Protein AF-A0A8I0L9S4-F1 (afdb_monomer_lite)

Structure (mmCIF, N/CA/C/O backbone):
data_AF-A0A8I0L9S4-F1
#
_entry.id   AF-A0A8I0L9S4-F1
#
loop_
_atom_site.group_PDB
_atom_site.id
_atom_site.type_symbol
_atom_site.label_atom_id
_atom_site.label_alt_id
_atom_site.label_comp_id
_atom_site.label_asym_id
_atom_site.label_entity_id
_atom_site.label_seq_id
_atom_site.pdbx_PDB_ins_code
_atom_site.Cartn_x
_atom_site.Cartn_y
_atom_site.Cartn_z
_atom_site.occupancy
_a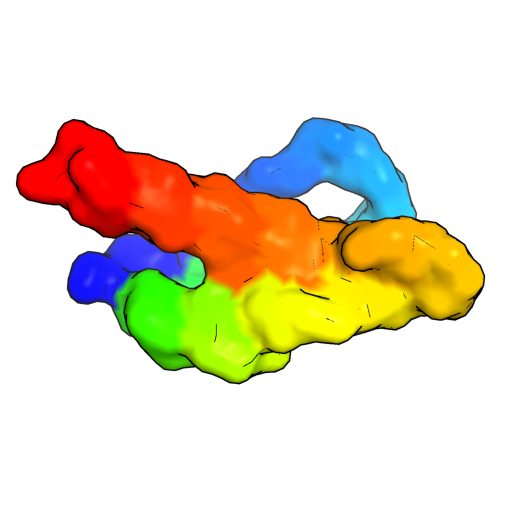tom_site.B_iso_or_equiv
_atom_site.auth_seq_id
_atom_site.auth_comp_id
_atom_site.auth_asym_id
_atom_site.auth_atom_id
_atom_site.pdbx_PDB_model_num
ATOM 1 N N . ASN A 1 1 ? -5.390 -1.943 12.796 1.00 89.94 1 ASN A N 1
ATOM 2 C CA . ASN A 1 1 ? -5.931 -0.824 11.979 1.00 89.94 1 ASN A CA 1
ATOM 3 C C . ASN A 1 1 ? -6.391 -1.416 10.659 1.00 89.94 1 ASN A C 1
ATOM 5 O O . ASN A 1 1 ? -5.595 -2.115 10.056 1.00 89.94 1 ASN A O 1
ATOM 9 N N . ILE A 1 2 ? -7.631 -1.189 10.214 1.00 97.38 2 ILE A N 1
ATOM 10 C CA . ILE A 1 2 ? -8.181 -1.855 9.013 1.00 97.38 2 ILE A CA 1
ATOM 11 C C . ILE A 1 2 ? -8.199 -0.907 7.809 1.00 97.38 2 ILE A C 1
ATOM 13 O O . ILE A 1 2 ? -8.687 0.220 7.918 1.00 97.38 2 ILE A O 1
ATOM 17 N N . ILE A 1 3 ? -7.707 -1.379 6.661 1.00 97.44 3 ILE A N 1
ATOM 18 C CA . ILE A 1 3 ? -7.722 -0.648 5.388 1.00 97.44 3 ILE A CA 1
ATOM 19 C C . ILE A 1 3 ? -9.153 -0.611 4.848 1.00 97.44 3 ILE A C 1
ATOM 21 O O . ILE A 1 3 ? -9.752 -1.650 4.587 1.00 97.44 3 ILE A O 1
ATOM 25 N N . LYS A 1 4 ? -9.707 0.589 4.655 1.00 97.56 4 LYS A N 1
ATOM 26 C CA . LYS A 1 4 ? -11.064 0.762 4.101 1.00 97.56 4 LYS A CA 1
ATOM 27 C C . LYS A 1 4 ? -11.089 0.951 2.588 1.00 97.56 4 LYS A C 1
A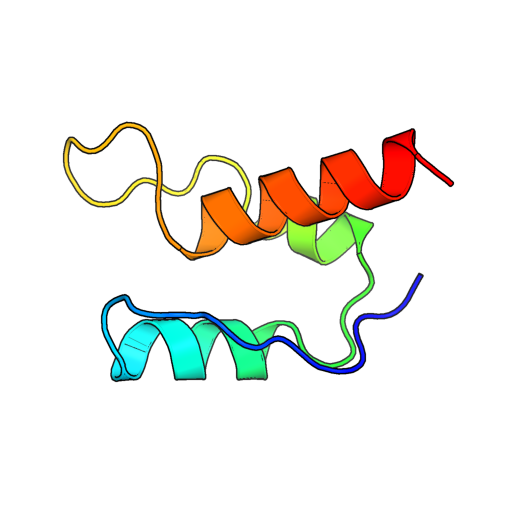TOM 29 O O . LYS A 1 4 ? -12.060 0.576 1.954 1.00 97.56 4 LYS A O 1
ATOM 34 N N . SER A 1 5 ? -10.056 1.566 2.029 1.00 96.88 5 SER A N 1
ATOM 35 C CA . SER A 1 5 ? -9.937 1.834 0.598 1.00 96.88 5 SER A CA 1
ATOM 36 C C . SER A 1 5 ? -8.499 2.210 0.270 1.00 96.88 5 SER A C 1
ATOM 38 O O . SER A 1 5 ? -7.815 2.804 1.106 1.00 96.88 5 SER A O 1
ATOM 40 N N . VAL A 1 6 ? -8.061 1.921 -0.953 1.00 96.75 6 VAL A N 1
ATOM 41 C CA . VAL A 1 6 ? -6.764 2.355 -1.483 1.00 96.75 6 VAL A CA 1
ATOM 42 C C . VAL A 1 6 ? -6.968 2.928 -2.875 1.00 96.75 6 VAL A C 1
ATOM 44 O O . VAL A 1 6 ? -7.635 2.325 -3.712 1.00 96.75 6 VAL A O 1
ATOM 47 N N . GLU A 1 7 ? -6.353 4.075 -3.131 1.00 95.00 7 GLU A N 1
ATOM 48 C CA . GLU A 1 7 ? -6.290 4.687 -4.451 1.00 95.00 7 GLU A CA 1
ATOM 49 C C . GLU A 1 7 ? -4.824 4.910 -4.822 1.00 95.00 7 GLU A C 1
ATOM 51 O O . GLU A 1 7 ? -4.027 5.384 -4.013 1.00 95.00 7 GLU A O 1
ATOM 56 N N . PHE A 1 8 ? -4.462 4.549 -6.051 1.00 95.50 8 PHE A N 1
ATOM 57 C CA . PHE A 1 8 ? -3.132 4.789 -6.597 1.00 95.50 8 PHE A CA 1
ATOM 58 C C . PHE A 1 8 ? -3.205 5.910 -7.631 1.00 95.50 8 PHE A C 1
ATOM 60 O O . PHE A 1 8 ? -3.990 5.832 -8.577 1.00 95.50 8 PHE A O 1
ATOM 67 N N . VAL A 1 9 ? -2.336 6.912 -7.496 1.00 94.19 9 VAL A N 1
ATOM 68 C CA . VAL A 1 9 ? -2.171 7.959 -8.510 1.00 94.19 9 VAL A CA 1
ATOM 69 C C . VAL A 1 9 ? -1.118 7.506 -9.521 1.00 94.19 9 VAL A C 1
ATOM 71 O O . VAL A 1 9 ? 0.074 7.440 -9.223 1.00 94.19 9 VAL A O 1
ATOM 74 N N . GLY A 1 10 ? -1.567 7.184 -10.735 1.00 92.12 10 GLY A N 1
ATOM 75 C CA . GLY A 1 10 ? -0.711 6.661 -11.800 1.00 92.12 10 GLY A CA 1
ATOM 76 C C . GLY A 1 10 ? -0.388 5.166 -11.664 1.00 92.12 10 GLY A C 1
ATOM 77 O O . GLY A 1 10 ? -0.987 4.437 -10.877 1.00 92.12 10 GLY A O 1
ATOM 78 N N . GLY A 1 11 ? 0.554 4.688 -12.482 1.00 90.56 11 GLY A N 1
ATOM 79 C CA . GLY A 1 11 ? 0.921 3.270 -12.557 1.00 90.56 11 GLY A CA 1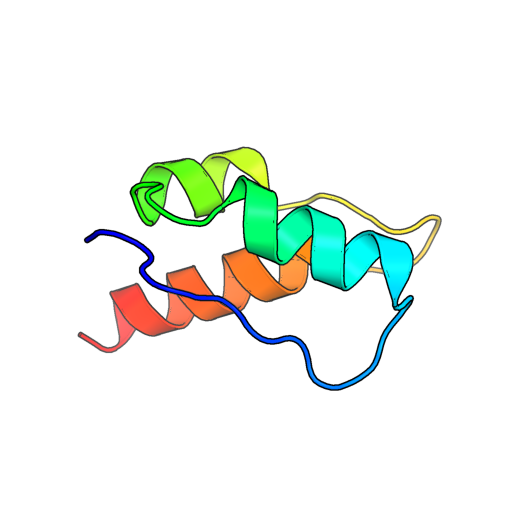
ATOM 80 C C . GLY A 1 11 ? 0.083 2.453 -13.549 1.00 90.56 11 GLY A C 1
ATOM 81 O O . GLY A 1 11 ? -0.741 2.977 -14.297 1.00 90.56 11 GLY A O 1
ATOM 82 N N . CYS A 1 12 ? 0.337 1.142 -13.598 1.00 95.00 12 CYS A N 1
ATOM 83 C CA . CYS A 1 12 ? -0.395 0.234 -14.482 1.00 95.00 12 CYS A CA 1
ATOM 84 C C . CYS A 1 12 ? -1.815 0.004 -13.950 1.00 95.00 12 CYS A C 1
ATOM 86 O O . CYS A 1 12 ? -1.978 -0.663 -12.929 1.00 95.00 12 CYS A O 1
ATOM 88 N N . SER A 1 13 ? -2.816 0.502 -14.683 1.00 92.81 13 SER A N 1
ATOM 89 C CA . SER A 1 13 ? -4.233 0.505 -14.286 1.00 92.81 13 SER A CA 1
ATOM 90 C C . SER A 1 13 ? -4.749 -0.848 -13.779 1.00 92.81 13 SER A C 1
ATOM 92 O O . SER A 1 13 ? -5.387 -0.911 -12.732 1.00 92.81 13 SER A O 1
ATOM 94 N N . GLY A 1 14 ? -4.444 -1.952 -14.471 1.00 95.88 14 GLY A N 1
ATOM 95 C CA . GLY A 1 14 ? -4.916 -3.277 -14.053 1.00 95.88 14 GLY A CA 1
ATOM 96 C C . GLY A 1 14 ? -4.306 -3.734 -12.726 1.00 95.88 14 GLY A C 1
ATOM 97 O O . GLY A 1 14 ? -5.016 -4.201 -11.837 1.00 95.88 14 GLY A O 1
ATOM 98 N N . ASN A 1 15 ? -2.993 -3.553 -12.566 1.00 94.12 15 ASN A N 1
ATOM 99 C CA . ASN A 1 15 ? -2.299 -3.975 -11.353 1.00 94.12 15 ASN A CA 1
ATOM 100 C C . ASN A 1 15 ? -2.676 -3.103 -10.151 1.00 94.12 15 ASN A C 1
ATOM 102 O O . ASN A 1 15 ? -2.925 -3.634 -9.075 1.00 94.12 15 ASN A O 1
ATOM 106 N N . THR A 1 16 ? -2.745 -1.780 -10.317 1.00 95.25 16 THR A N 1
ATOM 107 C CA . THR A 1 16 ? -3.078 -0.869 -9.213 1.00 95.25 16 THR A CA 1
ATOM 108 C C . THR A 1 16 ? -4.508 -1.072 -8.720 1.00 95.25 16 THR A C 1
ATOM 110 O O . THR A 1 16 ? -4.721 -1.157 -7.513 1.00 95.25 16 THR A O 1
ATOM 113 N N . GLN A 1 17 ? -5.474 -1.268 -9.624 1.00 96.94 17 GLN A N 1
ATOM 114 C CA . GLN A 1 17 ? -6.840 -1.650 -9.248 1.00 96.94 17 GLN A CA 1
ATOM 115 C C . GLN A 1 17 ? -6.896 -3.008 -8.539 1.00 96.94 17 GLN A C 1
ATOM 117 O O . GLN A 1 17 ? -7.651 -3.176 -7.583 1.00 96.94 17 GLN A O 1
ATOM 122 N N . GLY A 1 18 ? -6.122 -3.987 -9.014 1.00 97.00 18 GLY A N 1
ATOM 123 C CA . GLY A 1 18 ? -6.052 -5.313 -8.403 1.00 97.00 18 GLY A CA 1
ATOM 124 C C . GLY A 1 18 ? -5.521 -5.253 -6.974 1.00 97.00 18 GLY A C 1
ATOM 125 O O . GLY A 1 18 ? -6.175 -5.742 -6.058 1.00 97.00 18 GLY A O 1
ATOM 126 N N . VAL A 1 19 ? -4.377 -4.595 -6.771 1.00 97.25 19 VAL A N 1
ATOM 127 C CA . VAL A 1 19 ? -3.773 -4.421 -5.441 1.00 97.25 19 VAL A CA 1
ATOM 128 C C . VAL A 1 19 ? -4.731 -3.691 -4.505 1.00 97.25 19 VAL A C 1
ATOM 130 O O . VAL A 1 19 ? -4.936 -4.166 -3.395 1.00 97.25 19 VAL A O 1
ATOM 133 N N . ALA A 1 20 ? -5.365 -2.602 -4.958 1.00 97.50 20 ALA A N 1
ATOM 134 C CA . ALA A 1 20 ? -6.316 -1.842 -4.148 1.00 97.50 20 ALA A CA 1
ATOM 135 C C . ALA A 1 20 ? -7.487 -2.700 -3.641 1.00 97.50 20 ALA A C 1
ATOM 137 O O . ALA A 1 20 ? -7.809 -2.657 -2.457 1.00 97.50 20 ALA A O 1
ATOM 138 N N . ARG A 1 21 ? -8.075 -3.530 -4.512 1.00 97.88 21 ARG A N 1
ATOM 139 C CA . ARG A 1 21 ? -9.168 -4.445 -4.139 1.00 97.88 21 ARG A CA 1
ATOM 140 C C . ARG A 1 21 ? -8.712 -5.571 -3.213 1.00 97.88 21 ARG A C 1
ATOM 142 O O . ARG A 1 21 ? -9.473 -6.000 -2.359 1.00 97.88 21 ARG A O 1
ATOM 149 N N . LEU A 1 22 ? -7.490 -6.076 -3.389 1.00 97.81 22 LEU A N 1
ATOM 150 C CA . LEU A 1 22 ? -6.975 -7.205 -2.605 1.00 97.81 22 LEU A CA 1
ATOM 151 C C . LEU A 1 22 ? -6.664 -6.844 -1.149 1.00 97.81 22 LEU A C 1
ATOM 153 O O . LEU A 1 22 ? -6.686 -7.726 -0.294 1.00 97.81 22 LEU A O 1
ATOM 157 N N . VAL A 1 23 ? -6.336 -5.582 -0.874 1.00 97.88 23 VAL A N 1
ATOM 158 C CA . VAL A 1 23 ? -6.006 -5.106 0.480 1.00 97.88 23 VAL A CA 1
ATOM 159 C C . VAL A 1 23 ? -7.193 -4.486 1.212 1.00 97.88 23 VAL A C 1
ATOM 161 O O . VAL A 1 23 ? -7.086 -4.190 2.399 1.00 97.88 23 VAL A O 1
ATOM 164 N N . GLU A 1 24 ? -8.314 -4.262 0.530 1.00 98.00 24 GLU A N 1
ATOM 165 C CA . GLU A 1 24 ? -9.525 -3.729 1.146 1.00 98.00 24 GLU A CA 1
ATOM 166 C C . GLU A 1 24 ? -10.033 -4.684 2.241 1.00 98.00 24 GLU A C 1
ATOM 168 O O . GLU A 1 24 ? -10.180 -5.886 2.027 1.00 98.00 24 GLU A O 1
ATOM 173 N N . GLY A 1 25 ? -10.257 -4.157 3.447 1.00 98.12 25 GLY A N 1
ATOM 174 C CA . GLY A 1 25 ? -10.645 -4.930 4.629 1.00 98.12 25 GLY A CA 1
ATOM 175 C C . GLY A 1 25 ? -9.494 -5.649 5.343 1.00 98.12 25 GLY A C 1
ATOM 176 O O . GLY A 1 25 ? -9.732 -6.289 6.367 1.00 98.12 25 GLY A O 1
ATOM 177 N N . MET A 1 26 ? -8.257 -5.544 4.851 1.00 98.31 26 MET A N 1
ATOM 178 C CA . MET A 1 26 ? -7.081 -6.156 5.477 1.00 98.31 26 MET A CA 1
ATOM 179 C C . MET A 1 26 ? -6.580 -5.324 6.668 1.00 98.31 26 MET A C 1
ATOM 181 O O . MET A 1 26 ? -6.669 -4.091 6.656 1.00 98.31 26 MET A O 1
ATOM 185 N N . ASP A 1 27 ? -6.026 -5.980 7.696 1.00 98.31 27 ASP A N 1
ATOM 186 C CA . ASP A 1 27 ? -5.259 -5.268 8.722 1.00 98.31 27 ASP A CA 1
ATOM 187 C C . ASP A 1 27 ? -3.963 -4.704 8.121 1.00 98.31 27 ASP A C 1
ATOM 189 O O . ASP A 1 27 ? -3.322 -5.325 7.269 1.00 98.31 27 ASP A O 1
ATOM 193 N N . ILE A 1 28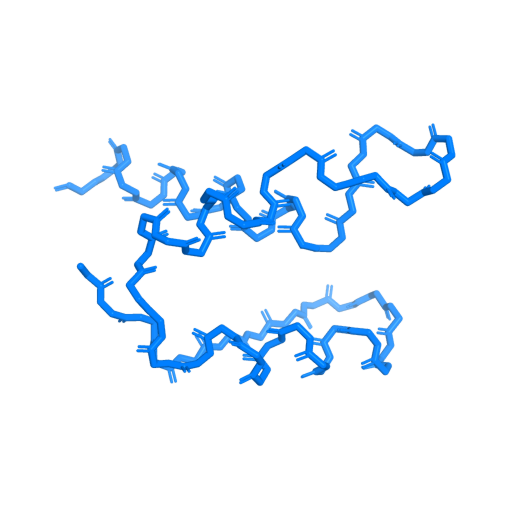 ? -3.580 -3.504 8.553 1.00 97.81 28 ILE A N 1
ATOM 194 C CA . ILE A 1 28 ? -2.412 -2.799 8.025 1.00 97.81 28 ILE A CA 1
ATOM 195 C C . ILE A 1 28 ? -1.126 -3.627 8.188 1.00 97.81 28 ILE A C 1
ATOM 197 O O . ILE A 1 28 ? -0.307 -3.643 7.269 1.00 97.81 28 ILE A O 1
ATOM 201 N N . HIS A 1 29 ? -0.934 -4.337 9.304 1.00 98.12 29 HIS A N 1
ATOM 202 C CA . HIS A 1 29 ? 0.287 -5.120 9.523 1.00 98.12 29 HIS A CA 1
ATOM 203 C C . HIS A 1 29 ? 0.373 -6.318 8.571 1.00 98.12 29 HIS A C 1
ATOM 205 O O . HIS A 1 29 ? 1.442 -6.599 8.022 1.00 98.12 29 HIS A O 1
ATOM 211 N N . ASP A 1 30 ? -0.762 -6.968 8.307 1.00 98.38 30 ASP A N 1
ATOM 212 C CA . ASP A 1 30 ? -0.852 -8.052 7.328 1.00 98.38 30 ASP A CA 1
ATOM 213 C C . ASP A 1 30 ? -0.572 -7.545 5.909 1.00 98.38 30 ASP A C 1
ATOM 215 O O . ASP A 1 30 ? 0.157 -8.190 5.149 1.00 98.38 30 ASP A O 1
ATOM 219 N N . ALA A 1 31 ? -1.106 -6.372 5.552 1.00 98.31 31 ALA A N 1
ATOM 220 C CA . ALA A 1 31 ? -0.864 -5.753 4.252 1.00 98.31 31 ALA A CA 1
ATOM 221 C C . ALA A 1 31 ? 0.621 -5.416 4.057 1.00 98.31 31 ALA A C 1
ATOM 223 O O . ALA A 1 31 ? 1.197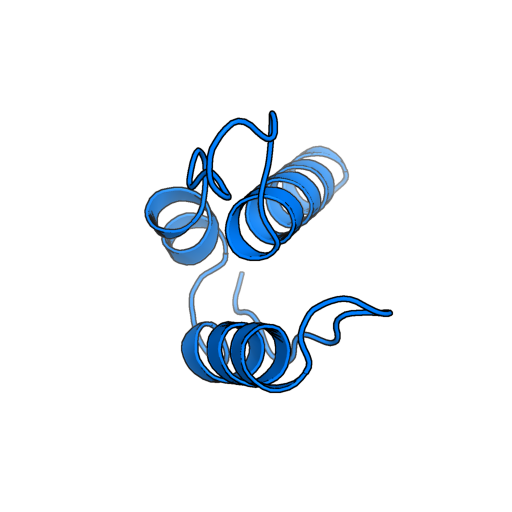 -5.768 3.027 1.00 98.31 31 ALA A O 1
ATOM 224 N N . ILE A 1 32 ? 1.271 -4.811 5.055 1.00 98.50 32 ILE A N 1
ATOM 225 C CA . ILE A 1 32 ? 2.713 -4.525 5.011 1.00 98.50 32 ILE A CA 1
ATOM 226 C C . ILE A 1 32 ? 3.504 -5.821 4.836 1.00 98.50 32 ILE A C 1
ATOM 228 O O . ILE A 1 32 ? 4.321 -5.921 3.921 1.00 98.50 32 ILE A O 1
ATOM 232 N N . SER A 1 33 ? 3.231 -6.836 5.661 1.00 98.31 33 SER A N 1
ATOM 233 C CA . SER A 1 33 ? 3.952 -8.111 5.613 1.00 98.31 33 SER A CA 1
ATOM 234 C C . SER A 1 33 ? 3.826 -8.813 4.259 1.00 98.31 33 SER A C 1
ATOM 236 O O . SER A 1 33 ? 4.790 -9.427 3.806 1.00 98.31 33 SER A O 1
ATOM 238 N N . ARG A 1 34 ? 2.662 -8.724 3.605 1.00 97.75 34 ARG A N 1
ATOM 239 C CA . ARG A 1 34 ? 2.412 -9.353 2.299 1.00 97.75 34 ARG A CA 1
ATOM 240 C C . ARG A 1 34 ? 3.043 -8.604 1.131 1.00 97.75 34 ARG A C 1
ATOM 242 O O . ARG A 1 34 ? 3.375 -9.238 0.133 1.00 97.75 34 ARG A O 1
ATOM 249 N N . LEU A 1 35 ? 3.137 -7.277 1.211 1.00 98.00 35 LEU A N 1
ATOM 250 C CA . LEU A 1 35 ? 3.464 -6.433 0.058 1.00 98.00 35 LEU A CA 1
ATOM 251 C C . LEU A 1 35 ? 4.897 -5.890 0.067 1.00 98.00 35 LEU A C 1
ATOM 253 O O . LEU A 1 35 ? 5.444 -5.601 -1.002 1.00 98.00 35 LEU A O 1
ATOM 257 N N . LYS A 1 36 ? 5.508 -5.749 1.247 1.00 98.06 36 LYS A N 1
ATOM 258 C CA . LYS A 1 36 ? 6.849 -5.179 1.400 1.00 98.06 36 LYS A CA 1
ATOM 259 C C . LYS A 1 36 ? 7.900 -6.016 0.676 1.00 98.06 36 LYS A C 1
ATOM 261 O O . LYS A 1 36 ? 7.945 -7.239 0.777 1.00 98.06 36 LYS A O 1
ATOM 266 N N . GLY A 1 37 ? 8.776 -5.334 -0.048 1.00 97.06 37 GLY A N 1
ATOM 267 C CA . GLY A 1 37 ? 9.886 -5.913 -0.793 1.00 97.06 37 GLY A CA 1
ATOM 268 C C . GLY A 1 37 ? 9.513 -6.502 -2.154 1.00 97.06 37 GLY A C 1
ATOM 269 O O . GLY A 1 37 ? 10.415 -6.941 -2.871 1.00 97.06 37 GLY A O 1
ATOM 270 N N . ILE A 1 38 ? 8.237 -6.500 -2.562 1.00 96.62 38 ILE A N 1
ATOM 271 C CA . ILE A 1 38 ? 7.856 -6.923 -3.916 1.00 96.62 38 ILE A CA 1
ATOM 272 C C . ILE A 1 38 ? 8.496 -5.960 -4.925 1.00 96.62 38 ILE A C 1
ATOM 274 O O . ILE A 1 38 ? 8.285 -4.749 -4.875 1.00 96.62 38 ILE A O 1
ATOM 278 N N . ARG A 1 39 ? 9.272 -6.483 -5.878 1.00 94.56 39 ARG A N 1
ATOM 279 C CA . ARG A 1 39 ? 9.958 -5.678 -6.902 1.00 94.56 39 ARG A CA 1
ATOM 280 C C . ARG A 1 39 ? 9.297 -5.800 -8.267 1.00 94.56 39 ARG A C 1
ATOM 282 O O . ARG A 1 39 ? 8.778 -6.850 -8.634 1.00 94.56 39 ARG A O 1
ATOM 289 N N . CYS A 1 40 ? 9.364 -4.724 -9.051 1.00 94.44 40 CYS A N 1
ATOM 290 C CA . CYS A 1 40 ? 8.925 -4.709 -10.446 1.00 94.44 40 CYS A CA 1
ATOM 291 C C . CYS A 1 40 ? 10.141 -4.828 -11.379 1.00 94.44 40 CYS A C 1
ATOM 293 O O . CYS A 1 40 ? 10.764 -3.830 -11.751 1.00 94.44 40 CYS A O 1
ATOM 295 N N . GLY A 1 41 ? 10.508 -6.061 -11.740 1.00 93.88 41 GLY A N 1
ATOM 296 C CA . GLY A 1 41 ? 11.723 -6.327 -12.515 1.00 93.88 41 GLY A CA 1
ATOM 297 C C . GLY A 1 41 ? 12.976 -5.844 -11.775 1.00 93.88 41 GLY A C 1
ATOM 298 O O . GLY A 1 41 ? 13.153 -6.136 -10.596 1.00 93.88 41 GLY A O 1
ATOM 299 N N . MET A 1 42 ? 13.831 -5.073 -12.454 1.00 96.19 42 MET A N 1
ATOM 300 C CA . MET A 1 42 ? 15.049 -4.491 -11.863 1.00 96.19 42 MET A CA 1
ATOM 301 C C . MET A 1 42 ? 14.804 -3.196 -11.070 1.00 96.19 42 MET A C 1
ATOM 303 O O . MET A 1 42 ? 15.754 -2.603 -10.560 1.00 96.19 42 MET A O 1
ATOM 307 N N . ARG A 1 43 ? 13.557 -2.713 -10.986 1.00 94.56 43 ARG A N 1
ATOM 308 C CA . ARG A 1 43 ? 13.244 -1.480 -10.252 1.00 94.56 43 ARG A C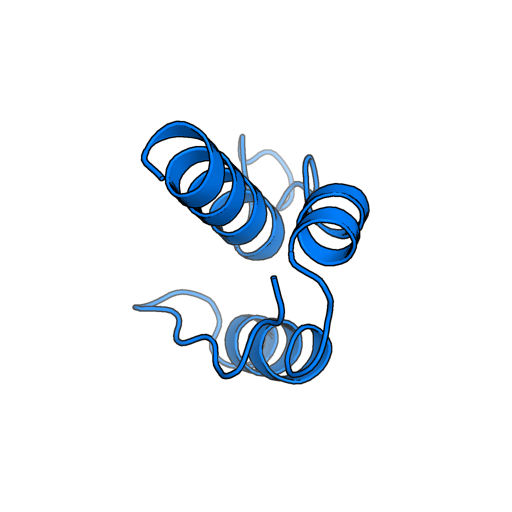A 1
ATOM 309 C C . ARG A 1 43 ? 13.459 -1.688 -8.746 1.00 94.56 43 ARG A C 1
ATOM 311 O O . ARG A 1 43 ? 13.206 -2.786 -8.246 1.00 94.56 43 ARG A O 1
ATOM 318 N N . PRO A 1 44 ? 13.865 -0.638 -8.008 1.00 94.25 44 PRO A N 1
ATOM 319 C CA . PRO A 1 44 ? 14.107 -0.744 -6.570 1.00 94.25 44 PRO A CA 1
ATOM 320 C C . PRO A 1 44 ? 12.828 -0.970 -5.747 1.00 94.25 44 PRO A C 1
ATOM 322 O O . PRO A 1 44 ? 12.933 -1.372 -4.597 1.00 94.25 44 PRO A O 1
ATOM 325 N N . THR A 1 45 ? 11.644 -0.736 -6.329 1.00 95.88 45 THR A N 1
ATOM 326 C CA . THR A 1 45 ? 10.331 -0.854 -5.674 1.00 95.88 45 THR A CA 1
ATOM 327 C C . THR A 1 45 ? 9.232 -1.256 -6.680 1.00 95.88 45 THR A C 1
ATOM 329 O O . THR A 1 45 ? 9.496 -1.419 -7.881 1.00 95.88 45 THR A O 1
ATOM 332 N N . SER A 1 46 ? 7.997 -1.427 -6.207 1.00 96.12 46 SER A N 1
ATOM 333 C CA . SER A 1 46 ? 6.783 -1.724 -6.982 1.00 96.12 46 SER A CA 1
ATOM 334 C C . SER A 1 46 ? 5.547 -1.047 -6.370 1.00 96.12 46 SER A C 1
ATOM 336 O O . SER A 1 46 ? 5.618 -0.545 -5.257 1.00 96.12 46 SER A O 1
ATOM 338 N N . CYS A 1 47 ? 4.396 -1.050 -7.058 1.00 96.38 47 CYS A N 1
ATOM 339 C CA . CYS A 1 47 ? 3.159 -0.479 -6.495 1.00 96.38 47 CYS A CA 1
ATOM 340 C C . CYS A 1 47 ? 2.743 -1.134 -5.154 1.00 96.38 47 CYS A C 1
ATOM 342 O O . CYS A 1 47 ? 2.441 -0.393 -4.222 1.00 96.38 47 CYS A O 1
ATOM 344 N N . PRO A 1 48 ? 2.766 -2.479 -5.005 1.00 97.19 48 PRO A N 1
ATOM 345 C CA . PRO A 1 48 ? 2.622 -3.133 -3.699 1.00 97.19 48 PRO A CA 1
ATOM 346 C C . PRO A 1 48 ? 3.594 -2.626 -2.625 1.00 97.19 48 PRO A C 1
ATOM 348 O O . PRO A 1 48 ? 3.183 -2.303 -1.516 1.00 97.19 48 PRO A O 1
ATOM 351 N N . ASP A 1 49 ? 4.878 -2.532 -2.961 1.00 97.88 49 ASP A N 1
ATOM 352 C CA . ASP A 1 49 ? 5.935 -2.166 -2.013 1.00 97.88 49 ASP A CA 1
ATOM 353 C C . ASP A 1 49 ? 5.868 -0.684 -1.600 1.00 97.88 49 ASP A C 1
ATOM 355 O O . ASP A 1 49 ? 6.074 -0.337 -0.437 1.00 97.88 49 ASP A O 1
ATOM 359 N N . GLN A 1 50 ? 5.472 0.192 -2.525 1.00 96.94 50 GLN A N 1
ATOM 360 C CA . GLN A 1 50 ? 5.157 1.593 -2.238 1.00 96.94 50 GLN A CA 1
ATOM 361 C C . GLN A 1 50 ? 3.981 1.717 -1.268 1.00 96.94 50 GLN A C 1
ATOM 363 O O . GLN A 1 50 ? 4.047 2.514 -0.336 1.00 96.94 50 GLN A O 1
ATOM 368 N N . LEU A 1 51 ? 2.929 0.908 -1.445 1.00 97.75 51 LEU A N 1
ATOM 369 C CA . LEU A 1 51 ? 1.810 0.875 -0.503 1.00 97.75 51 LEU A CA 1
ATOM 370 C C . LEU A 1 51 ? 2.268 0.406 0.885 1.00 97.75 51 LEU A C 1
ATOM 372 O O . LEU A 1 51 ? 1.906 1.030 1.877 1.00 97.75 51 LEU A O 1
ATOM 376 N N . ALA A 1 52 ? 3.087 -0.646 0.967 1.00 98.25 52 ALA A N 1
ATOM 377 C CA . ALA A 1 52 ? 3.630 -1.111 2.244 1.00 98.25 52 ALA A CA 1
ATOM 378 C C . ALA A 1 52 ? 4.444 -0.017 2.952 1.00 98.25 52 ALA A C 1
ATOM 380 O O . ALA A 1 52 ? 4.258 0.211 4.143 1.00 98.25 52 ALA A O 1
ATOM 381 N N . THR A 1 53 ? 5.292 0.697 2.208 1.00 97.88 53 THR A N 1
ATOM 382 C CA . THR A 1 53 ? 6.096 1.806 2.744 1.00 97.88 53 THR A CA 1
ATOM 383 C C . THR A 1 53 ? 5.206 2.932 3.279 1.00 97.88 53 THR A C 1
ATOM 385 O O . THR A 1 53 ? 5.395 3.378 4.406 1.00 97.88 53 THR A O 1
ATOM 388 N N . ALA A 1 54 ? 4.178 3.339 2.526 1.00 96.69 54 ALA A N 1
ATOM 389 C CA . ALA A 1 54 ? 3.231 4.370 2.960 1.00 96.69 54 ALA A CA 1
ATOM 390 C C . ALA A 1 54 ? 2.451 3.966 4.226 1.00 96.69 54 ALA A C 1
ATOM 392 O O . ALA A 1 54 ? 2.174 4.794 5.093 1.00 96.69 54 ALA A O 1
ATOM 393 N N . LEU A 1 55 ? 2.107 2.683 4.357 1.00 97.50 55 LEU A N 1
ATOM 394 C CA . LEU A 1 55 ? 1.450 2.148 5.549 1.00 97.50 55 LEU A CA 1
ATOM 395 C C . LEU A 1 55 ? 2.386 2.112 6.770 1.00 97.50 55 LEU A C 1
ATOM 397 O O . LEU A 1 55 ? 1.941 2.401 7.881 1.00 97.50 55 LEU A O 1
ATOM 401 N N . GLU A 1 56 ? 3.670 1.797 6.584 1.00 97.44 56 GLU A N 1
ATOM 402 C CA . GLU A 1 56 ? 4.680 1.897 7.650 1.00 97.44 56 GLU A CA 1
ATOM 403 C C . GLU A 1 56 ? 4.867 3.347 8.109 1.00 97.44 56 GLU A C 1
ATOM 405 O O . GLU A 1 56 ? 4.890 3.615 9.310 1.00 97.44 56 GLU A O 1
ATOM 410 N N . GLU A 1 57 ? 4.936 4.295 7.172 1.00 97.06 57 GLU A N 1
ATOM 411 C CA . GLU A 1 57 ? 4.975 5.727 7.487 1.00 97.06 57 GLU A CA 1
ATOM 412 C C . GLU A 1 57 ? 3.728 6.172 8.257 1.00 97.06 57 GLU A C 1
ATOM 414 O O . GLU A 1 57 ? 3.839 6.930 9.219 1.00 97.06 57 GLU A O 1
ATOM 419 N N . TYR A 1 58 ? 2.543 5.680 7.885 1.00 95.56 58 TYR A N 1
ATOM 420 C CA . TYR A 1 58 ? 1.310 5.956 8.622 1.00 95.56 58 TYR A CA 1
ATOM 421 C C . TYR A 1 58 ? 1.380 5.452 10.071 1.00 95.56 58 TYR A C 1
ATOM 423 O O . TYR A 1 58 ? 1.007 6.198 10.975 1.00 95.56 58 TYR A O 1
ATOM 431 N N . ILE A 1 59 ? 1.883 4.234 10.307 1.00 95.44 59 ILE A N 1
ATOM 432 C CA . ILE A 1 59 ? 2.051 3.684 11.665 1.00 95.44 59 ILE A CA 1
ATOM 433 C C . ILE A 1 59 ? 3.063 4.497 12.473 1.00 95.44 59 ILE A C 1
ATOM 435 O O . ILE A 1 59 ? 2.847 4.726 13.651 1.00 95.44 59 ILE A O 1
ATOM 439 N N . ASN A 1 60 ? 4.168 4.934 11.870 1.00 94.38 60 ASN A N 1
ATOM 440 C CA . ASN A 1 60 ? 5.208 5.656 12.608 1.00 94.38 60 ASN A CA 1
ATOM 441 C C . ASN A 1 60 ? 4.796 7.086 12.996 1.00 94.38 60 ASN A C 1
ATOM 443 O O . ASN A 1 60 ? 5.397 7.671 13.895 1.00 94.38 60 ASN A O 1
ATOM 447 N N . ASN A 1 61 ? 3.803 7.651 12.308 1.00 92.12 61 ASN A N 1
ATOM 448 C CA . ASN A 1 61 ? 3.328 9.018 12.516 1.00 92.12 61 ASN A CA 1
ATOM 449 C C . ASN A 1 61 ? 2.030 9.103 13.348 1.00 92.12 61 ASN A C 1
ATOM 451 O O . ASN A 1 61 ? 1.507 10.207 13.508 1.00 92.12 61 ASN A O 1
ATOM 455 N N . ASN A 1 62 ? 1.500 7.979 13.852 1.00 76.44 62 ASN A N 1
ATOM 456 C CA . ASN A 1 62 ? 0.267 7.904 14.654 1.00 76.44 62 ASN A CA 1
ATOM 457 C C . ASN A 1 62 ? 0.431 6.979 15.862 1.00 76.44 62 ASN A C 1
ATOM 459 O O . ASN A 1 62 ? -0.277 7.219 16.864 1.00 76.44 62 ASN A O 1
#

InterPro domains:
  IPR023806 Conserved hypothetical protein CHP03905 [TIGR03905] (1-57)
  IPR024434 TSCPD domain [PF12637] (3-58)

Foldseek 3Di:
DFAQFDDDDDDDPVVRVVLGVVRHRPDLVVLLVVQAPDDDPPDRHDSSNVSSVVSVVVVVVD

Organism: NCBI:txid611301

pLDDT: mean 96.02, std 3.18, range [76.44, 98.5]

Sequence (62 aa):
NIIKSVEFVGGCSGNTQGVARLVEGMDIHDAISRLKGIRCGMRPTSCPDQLATALEEYINNN

Secondary structure (DSSP, 8-state):
-B------SSS-HHHHHHHHHHHTT-BHHHHHHHHTT---TTSS--HHHHHHHHHHHHHHT-

Radius of gyration: 11.17 Å; chains: 1; bounding box: 26×18×29 Å